Protein AF-A0A1A8N7P4-F1 (afdb_monomer_lite)

Radius of gyration: 26.85 Å; chains: 1; bounding box: 60×32×78 Å

Structure (mmCIF, N/CA/C/O backbone):
data_AF-A0A1A8N7P4-F1
#
_entry.id   AF-A0A1A8N7P4-F1
#
loop_
_atom_site.group_PDB
_atom_site.id
_atom_site.type_symbol
_atom_site.label_atom_id
_atom_site.label_alt_id
_atom_site.label_comp_id
_atom_site.label_asym_id
_atom_site.label_entity_id
_atom_site.label_seq_id
_atom_site.pdbx_PDB_ins_code
_atom_site.Cartn_x
_atom_site.Cartn_y
_atom_site.Cartn_z
_atom_site.occupancy
_atom_site.B_iso_or_equiv
_atom_site.auth_seq_id
_atom_site.auth_comp_id
_atom_site.auth_asym_id
_atom_site.auth_atom_id
_atom_site.pdbx_PDB_model_num
ATOM 1 N N . PHE A 1 1 ? -23.490 19.219 32.907 1.00 55.06 1 PHE A N 1
ATOM 2 C CA . PHE A 1 1 ? -22.630 18.024 32.987 1.00 55.06 1 PHE A CA 1
ATOM 3 C C . PHE A 1 1 ? -23.485 16.814 32.671 1.00 55.06 1 PHE A C 1
ATOM 5 O O . PHE A 1 1 ? -24.569 16.712 33.228 1.00 55.06 1 PHE A O 1
ATOM 12 N N . LEU A 1 2 ? -23.040 15.953 31.758 1.00 74.19 2 LEU A N 1
ATOM 13 C CA . LEU A 1 2 ? -23.655 14.641 31.555 1.00 74.19 2 LEU A CA 1
ATOM 14 C C . LEU A 1 2 ? -22.986 13.650 32.516 1.00 74.19 2 LEU A C 1
ATOM 16 O O . LEU A 1 2 ? -21.779 13.741 32.746 1.00 74.19 2 LEU A O 1
ATOM 20 N N . PHE A 1 3 ? -23.772 12.756 33.109 1.00 84.75 3 PHE A N 1
ATOM 21 C CA . PHE A 1 3 ? -23.267 11.692 33.976 1.00 84.75 3 PHE A CA 1
ATOM 22 C C . PHE A 1 3 ? -22.681 10.550 33.132 1.00 84.75 3 PHE A C 1
ATOM 24 O O . PHE A 1 3 ? -23.154 10.324 32.015 1.00 84.75 3 PHE A O 1
ATOM 31 N N . PRO A 1 4 ? -21.665 9.827 33.636 1.00 87.12 4 PRO A N 1
ATOM 32 C CA . PRO A 1 4 ? -21.160 8.640 32.960 1.00 87.12 4 PRO A CA 1
ATOM 33 C C . PRO A 1 4 ? -22.250 7.565 32.866 1.00 87.12 4 PRO A C 1
ATOM 35 O O . PRO A 1 4 ? -23.008 7.347 33.812 1.00 87.12 4 PRO A O 1
ATOM 38 N N . VAL A 1 5 ? -22.299 6.880 31.726 1.00 89.44 5 VAL A N 1
ATOM 39 C CA . VAL A 1 5 ? -23.106 5.672 31.534 1.00 89.44 5 VAL A CA 1
ATOM 40 C C . VAL A 1 5 ? -22.190 4.471 31.731 1.00 89.44 5 VAL A C 1
ATOM 42 O O . VAL A 1 5 ? -21.135 4.391 31.103 1.00 89.44 5 VAL A O 1
ATOM 45 N N . TYR A 1 6 ? -22.597 3.549 32.599 1.00 88.50 6 TYR A N 1
ATOM 46 C CA . TYR A 1 6 ? -21.925 2.270 32.800 1.00 88.50 6 TYR A CA 1
ATOM 47 C C . TYR A 1 6 ? -22.834 1.167 32.278 1.00 88.50 6 TYR A C 1
ATOM 49 O O . TYR A 1 6 ? -23.997 1.084 32.668 1.00 88.50 6 TYR A O 1
ATOM 57 N N . ALA A 1 7 ? -22.299 0.344 31.390 1.00 93.00 7 ALA A N 1
ATOM 58 C CA . ALA A 1 7 ? -22.973 -0.817 30.842 1.00 93.00 7 ALA A CA 1
ATOM 59 C C . ALA A 1 7 ? -21.967 -1.965 30.786 1.00 93.00 7 ALA A C 1
ATOM 61 O O . ALA A 1 7 ? -20.790 -1.735 30.502 1.00 93.00 7 ALA A O 1
ATOM 62 N N . GLU A 1 8 ? -22.430 -3.174 31.084 1.00 90.75 8 GLU A N 1
ATOM 63 C CA . GLU A 1 8 ? -21.633 -4.392 30.922 1.00 90.75 8 GLU A CA 1
ATOM 64 C C . GLU A 1 8 ? -21.485 -4.739 29.437 1.00 90.75 8 GLU A C 1
ATOM 66 O O . GLU A 1 8 ? -20.387 -5.027 28.970 1.00 90.75 8 GLU A O 1
ATOM 71 N N . GLU A 1 9 ? -22.570 -4.589 28.674 1.00 92.62 9 GLU A N 1
ATOM 72 C CA . GLU A 1 9 ? -22.599 -4.826 27.236 1.00 92.62 9 GLU A CA 1
ATOM 73 C C . GLU A 1 9 ? -23.313 -3.692 26.498 1.00 92.62 9 GLU A C 1
ATOM 75 O O . GLU A 1 9 ? -24.297 -3.121 26.976 1.00 92.62 9 GLU A O 1
ATOM 80 N N . ILE A 1 10 ? -22.819 -3.382 25.299 1.00 91.69 10 ILE A N 1
ATOM 81 C CA . ILE A 1 10 ? -23.443 -2.452 24.357 1.00 91.69 10 ILE A CA 1
ATOM 82 C C . ILE A 1 10 ? -23.479 -3.153 23.000 1.00 91.69 10 ILE A C 1
ATOM 84 O O . ILE A 1 10 ? -22.432 -3.409 22.410 1.00 91.69 10 ILE A O 1
ATOM 88 N N . HIS A 1 11 ? -24.677 -3.440 22.499 1.00 91.69 11 HIS A N 1
ATOM 89 C CA . HIS A 1 11 ? -24.901 -4.049 21.189 1.00 91.69 11 HIS A CA 1
ATOM 90 C C . HIS A 1 11 ? -25.838 -3.177 20.347 1.00 91.69 11 HIS A C 1
ATOM 92 O O . HIS A 1 11 ? -26.682 -2.445 20.870 1.00 91.69 11 HIS A O 1
ATOM 98 N N . SER A 1 12 ? -25.681 -3.237 19.028 1.00 91.94 12 SER A N 1
ATOM 99 C CA . SER A 1 12 ? -26.667 -2.696 18.096 1.00 91.94 12 SER A CA 1
ATOM 100 C C . SER A 1 12 ? -27.852 -3.654 17.940 1.00 91.94 12 SER A C 1
ATOM 102 O O . SER A 1 12 ? -27.823 -4.796 18.397 1.00 91.94 12 SER A O 1
ATOM 104 N N . ARG A 1 13 ? -28.923 -3.174 17.299 1.00 92.75 13 ARG A N 1
ATOM 105 C CA . ARG A 1 13 ? -30.011 -4.049 16.846 1.00 92.75 13 ARG A CA 1
ATOM 106 C C . ARG A 1 13 ? -29.506 -5.002 15.761 1.00 92.75 13 ARG A C 1
ATOM 108 O O . ARG A 1 13 ? -28.558 -4.671 15.050 1.00 92.75 13 ARG A O 1
ATOM 115 N N . GLU A 1 14 ? -30.193 -6.131 15.619 1.00 89.25 14 GLU A N 1
ATOM 116 C CA . GLU A 1 14 ? -30.000 -7.059 14.502 1.00 89.25 14 GLU A CA 1
ATOM 117 C C . GLU A 1 14 ? -30.054 -6.292 13.165 1.00 89.25 14 GLU A C 1
ATOM 119 O O . GLU A 1 14 ? -30.830 -5.341 13.012 1.00 89.25 14 GLU A O 1
ATOM 124 N N . ASP A 1 15 ? -29.136 -6.623 12.255 1.00 86.62 15 ASP A N 1
ATOM 125 C CA . ASP A 1 15 ? -28.924 -5.960 10.958 1.00 86.62 15 ASP A CA 1
ATOM 126 C C . ASP A 1 15 ? -28.604 -4.450 10.999 1.00 86.62 15 ASP A C 1
ATOM 128 O O . ASP A 1 15 ? -28.717 -3.750 9.991 1.00 86.62 15 ASP A O 1
ATOM 132 N N . SER A 1 16 ? -28.190 -3.907 12.149 1.00 89.62 16 SER A N 1
ATOM 133 C CA . SER A 1 16 ? -27.818 -2.492 12.293 1.00 89.62 16 SER A CA 1
ATOM 134 C C . SER A 1 16 ? -26.393 -2.315 12.813 1.00 89.62 16 SER A C 1
ATOM 136 O O . SER A 1 16 ? -25.946 -3.036 13.702 1.00 89.62 16 SER A O 1
ATOM 138 N N . SER A 1 17 ? -25.690 -1.287 12.332 1.00 89.06 17 SER A N 1
ATOM 139 C CA . SER A 1 17 ? -24.389 -0.888 12.887 1.00 89.06 17 SER A CA 1
ATOM 140 C C . SER A 1 17 ? -24.545 -0.146 14.215 1.00 89.06 17 SER A C 1
ATOM 142 O O . SER A 1 17 ? -25.459 0.664 14.388 1.00 89.06 17 SER A O 1
ATOM 144 N N . LEU A 1 18 ? -23.605 -0.355 15.139 1.00 90.38 18 LEU A N 1
ATOM 145 C CA . LEU A 1 18 ? -23.440 0.520 16.297 1.00 90.38 18 LEU A CA 1
ATOM 146 C C . LEU A 1 18 ? -22.804 1.835 15.828 1.00 90.38 18 LEU A C 1
ATOM 148 O O . LEU A 1 18 ? -21.661 1.851 15.375 1.00 90.38 18 LEU A O 1
ATOM 152 N N . VAL A 1 19 ? -23.550 2.935 15.919 1.00 90.69 19 VAL A N 1
ATOM 153 C CA . VAL A 1 19 ? -23.096 4.258 15.471 1.00 90.69 19 VAL A CA 1
ATOM 154 C C . VAL A 1 19 ? -22.857 5.156 16.677 1.00 90.69 19 VAL A C 1
ATOM 156 O O . VAL A 1 19 ? -23.750 5.367 17.494 1.00 90.69 19 VAL A O 1
ATOM 159 N N . VAL A 1 20 ? -21.654 5.724 16.757 1.00 90.50 20 VAL A N 1
ATOM 160 C CA . VAL A 1 20 ? -21.287 6.749 17.739 1.00 90.50 20 VAL A CA 1
ATOM 161 C C . VAL A 1 20 ? -21.026 8.050 16.988 1.00 90.50 20 VAL A C 1
ATOM 163 O O . VAL A 1 20 ? -20.254 8.075 16.033 1.00 90.50 20 VAL A O 1
ATOM 166 N N . SER A 1 21 ? -21.684 9.134 17.394 1.00 90.00 21 SER A N 1
ATOM 167 C CA . SER A 1 21 ? -21.540 10.461 16.783 1.00 90.00 21 SER A CA 1
ATOM 168 C C . SER A 1 21 ? -21.240 11.497 17.856 1.00 90.00 21 SER A C 1
ATOM 170 O O . SER A 1 21 ? -21.848 11.488 18.923 1.00 90.00 21 SER A O 1
ATOM 172 N N . SER A 1 22 ? -20.288 12.381 17.576 1.00 89.75 22 SER A N 1
ATOM 173 C CA . SER A 1 22 ? -19.800 13.392 18.512 1.00 89.75 22 SER A CA 1
ATOM 174 C C . SER A 1 22 ? -19.316 14.616 17.733 1.00 89.75 22 SER A C 1
ATOM 176 O O . SER A 1 22 ? -18.829 14.476 16.612 1.00 89.75 22 SER A O 1
ATOM 178 N N . SER A 1 23 ? -19.451 15.811 18.317 1.00 90.75 23 SER A N 1
ATOM 179 C CA . SER A 1 23 ? -18.822 17.037 17.798 1.00 90.75 23 SER A CA 1
ATOM 180 C C . SER A 1 23 ? -17.319 17.090 18.094 1.00 90.75 23 SER A C 1
ATOM 182 O O . SER A 1 23 ? -16.589 17.829 17.444 1.00 90.75 23 SER A O 1
ATOM 184 N N . GLU A 1 24 ? -16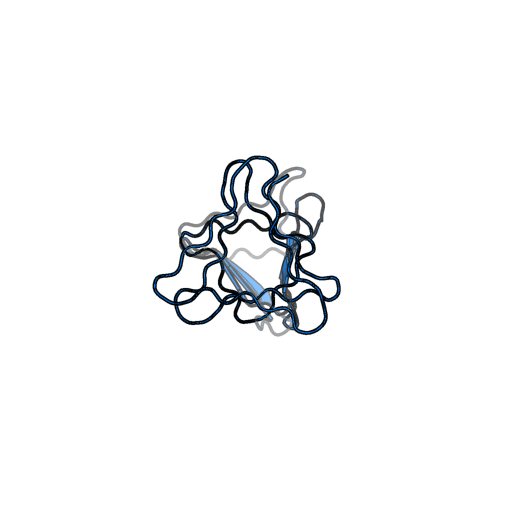.877 16.301 19.073 1.00 91.38 24 GLU A N 1
ATOM 185 C CA . GLU A 1 24 ? -15.495 16.175 19.536 1.00 91.38 24 GLU A CA 1
ATOM 186 C C . GLU A 1 24 ? -14.943 14.772 19.247 1.00 91.38 24 GLU A C 1
ATOM 188 O O . GLU A 1 24 ? -15.686 13.854 18.889 1.00 91.38 24 GLU A O 1
ATOM 193 N N . ASN A 1 25 ? -13.644 14.578 19.473 1.00 93.56 25 ASN A N 1
ATOM 194 C CA . ASN A 1 25 ? -12.979 13.290 19.280 1.00 93.56 25 ASN A CA 1
ATOM 195 C C . ASN A 1 25 ? -13.631 12.156 20.090 1.00 93.56 25 ASN A C 1
ATOM 197 O O . ASN A 1 25 ? -13.906 12.294 21.284 1.00 93.56 25 ASN A O 1
ATOM 201 N N . VAL A 1 26 ? -13.783 10.995 19.455 1.00 94.88 26 VAL A N 1
ATOM 202 C CA . VAL A 1 26 ? -14.239 9.759 20.105 1.00 94.88 26 VAL A CA 1
ATOM 203 C C . VAL A 1 26 ? -13.025 8.897 20.431 1.00 94.88 26 VAL A C 1
ATOM 205 O O . VAL A 1 26 ? -12.185 8.667 19.563 1.00 94.88 26 VAL A O 1
ATOM 208 N N . PHE A 1 27 ? -12.937 8.401 21.668 1.00 93.31 27 PHE A N 1
ATOM 209 C CA . PHE A 1 27 ? -11.847 7.543 22.139 1.00 93.31 27 PHE A CA 1
ATOM 210 C C . PHE A 1 27 ? -12.381 6.190 22.612 1.00 93.31 27 PHE A C 1
ATOM 212 O O . PHE A 1 27 ? -13.241 6.127 23.487 1.00 93.31 27 PHE A O 1
ATOM 219 N N . LEU A 1 28 ? -11.793 5.113 22.103 1.00 92.94 28 LEU A N 1
ATOM 220 C CA . LEU A 1 28 ? -11.974 3.745 22.576 1.00 92.94 28 LEU A CA 1
ATOM 221 C C . LEU A 1 28 ? -10.704 3.333 23.320 1.00 92.94 28 LEU A C 1
ATOM 223 O O . LEU A 1 28 ? -9.614 3.383 22.753 1.00 92.94 28 LEU A O 1
ATOM 227 N N . ASN A 1 29 ? -10.831 2.964 24.596 1.00 94.38 29 ASN A N 1
ATOM 228 C CA . ASN A 1 29 ? -9.706 2.545 25.431 1.00 94.38 29 ASN A CA 1
ATOM 229 C C . ASN A 1 29 ? -9.946 1.127 25.949 1.00 94.38 29 ASN A C 1
ATOM 231 O O . ASN A 1 29 ? -10.874 0.916 26.728 1.00 94.38 29 ASN A O 1
ATOM 235 N N . ALA A 1 30 ? -9.070 0.195 25.589 1.00 93.81 30 ALA A N 1
ATOM 236 C CA . ALA A 1 30 ? -8.984 -1.094 26.262 1.00 93.81 30 ALA A CA 1
ATOM 237 C C . ALA A 1 30 ? -8.211 -0.918 27.576 1.00 93.81 30 ALA A C 1
ATOM 239 O O . ALA A 1 30 ? -7.200 -0.209 27.610 1.00 93.81 30 ALA A O 1
ATOM 240 N N . ARG A 1 31 ? -8.692 -1.527 28.665 1.00 93.31 31 ARG A N 1
ATOM 241 C CA . ARG A 1 31 ? -8.055 -1.471 29.988 1.00 93.31 31 ARG A CA 1
ATOM 242 C C . ARG A 1 31 ? -7.874 -2.871 30.559 1.00 93.31 31 ARG A C 1
ATOM 244 O O . ARG A 1 31 ? -8.706 -3.739 30.325 1.00 93.31 31 ARG A O 1
ATOM 251 N N . ASN A 1 32 ? -6.802 -3.075 31.317 1.00 93.75 32 ASN A N 1
ATOM 252 C CA . ASN A 1 32 ? -6.602 -4.304 32.088 1.00 93.75 32 ASN A CA 1
ATOM 253 C C . ASN A 1 32 ? -7.331 -4.259 33.445 1.00 93.75 32 ASN A C 1
ATOM 255 O O . ASN A 1 32 ? -7.911 -3.239 33.814 1.00 93.75 32 ASN A O 1
ATOM 259 N N . GLU A 1 33 ? -7.238 -5.342 34.222 1.00 95.38 33 GLU A N 1
ATOM 260 C CA . GLU A 1 33 ? -7.859 -5.484 35.553 1.00 95.38 33 GLU A CA 1
ATOM 261 C C . GLU A 1 33 ? -7.435 -4.404 36.562 1.00 95.38 33 GLU A C 1
ATOM 263 O O . GLU A 1 33 ? -8.175 -4.078 37.485 1.00 95.38 33 GLU A O 1
ATOM 268 N N . LYS A 1 34 ? -6.251 -3.805 36.379 1.00 95.56 34 LYS A N 1
ATOM 269 C CA . LYS A 1 34 ? -5.750 -2.701 37.215 1.00 95.56 34 LYS A CA 1
ATOM 270 C C . LYS A 1 34 ? -6.275 -1.332 36.760 1.00 95.56 34 LYS A C 1
ATOM 272 O O . LYS A 1 34 ? -5.892 -0.314 37.326 1.00 95.56 34 LYS A O 1
ATOM 277 N N . GLY A 1 35 ? -7.098 -1.290 35.711 1.00 92.56 35 GLY A N 1
ATOM 278 C CA . GLY A 1 35 ? -7.629 -0.071 35.104 1.00 92.56 35 GLY A CA 1
ATOM 279 C C . GLY A 1 35 ? -6.653 0.658 34.174 1.00 92.56 35 GLY A C 1
ATOM 280 O O . GLY A 1 35 ? -6.999 1.718 33.642 1.00 92.56 35 GLY A O 1
ATOM 281 N N . ASN A 1 36 ? -5.456 0.112 33.937 1.00 94.75 36 ASN A N 1
ATOM 282 C CA . ASN A 1 36 ? -4.461 0.727 33.058 1.00 94.75 36 ASN A CA 1
ATOM 283 C C . ASN A 1 36 ? -4.860 0.540 31.596 1.00 94.75 36 ASN A C 1
ATOM 285 O O . ASN A 1 36 ? -5.276 -0.549 31.206 1.00 94.75 36 ASN A O 1
ATOM 289 N N . VAL A 1 37 ? -4.699 1.589 30.786 1.00 94.12 37 VAL A N 1
ATOM 290 C CA . VAL A 1 37 ? -4.984 1.539 29.346 1.00 94.12 37 VAL A CA 1
ATOM 291 C C . VAL A 1 37 ? -3.930 0.683 28.644 1.00 94.12 37 VAL A C 1
ATOM 293 O O . VAL A 1 37 ? -2.740 0.964 28.760 1.00 94.12 37 VAL A O 1
ATOM 296 N N . THR A 1 38 ? -4.369 -0.345 27.923 1.00 93.44 38 THR A N 1
ATOM 297 C CA . THR A 1 38 ? -3.518 -1.273 27.157 1.00 93.44 38 THR A CA 1
ATOM 298 C C . THR A 1 38 ? -3.592 -1.041 25.651 1.00 93.44 38 THR A C 1
ATOM 300 O O . THR A 1 38 ? -2.681 -1.427 24.927 1.00 93.44 38 THR A O 1
ATOM 303 N N . GLY A 1 39 ? -4.650 -0.382 25.179 1.00 92.88 39 GLY A N 1
ATOM 304 C CA . GLY A 1 39 ? -4.818 0.007 23.785 1.00 92.88 39 GLY A CA 1
ATOM 305 C C . GLY A 1 39 ? -5.760 1.196 23.666 1.00 92.88 39 GLY A C 1
ATOM 306 O O . GLY A 1 39 ? -6.676 1.358 24.478 1.00 92.88 39 GLY A O 1
ATOM 307 N N . ARG A 1 40 ? -5.524 2.046 22.670 1.00 94.06 40 ARG A N 1
ATOM 308 C CA . ARG A 1 40 ? -6.331 3.236 22.406 1.00 94.06 40 ARG A CA 1
ATOM 309 C C . ARG A 1 40 ? -6.520 3.441 20.916 1.00 94.06 40 ARG A C 1
ATOM 311 O O . ARG A 1 40 ? -5.541 3.592 20.200 1.00 94.06 40 ARG A O 1
ATOM 318 N N . THR A 1 41 ? -7.761 3.604 20.489 1.00 93.25 41 THR A N 1
ATOM 319 C CA . THR A 1 41 ? -8.089 4.094 19.147 1.00 93.25 41 THR A CA 1
ATOM 320 C C . THR A 1 41 ? -8.918 5.359 19.287 1.00 93.25 41 THR A C 1
ATOM 322 O O . THR A 1 41 ? -9.757 5.454 20.184 1.00 93.25 41 THR A O 1
ATOM 325 N N . SER A 1 42 ? -8.689 6.353 18.437 1.00 94.12 42 SER A N 1
ATOM 326 C CA . SER A 1 42 ? -9.515 7.554 18.416 1.00 94.12 42 SER A CA 1
ATOM 327 C C . SER A 1 42 ? -9.764 8.064 17.015 1.00 94.12 42 SER A C 1
ATOM 329 O O . SER A 1 42 ? -8.880 8.004 16.165 1.00 94.12 42 SER A O 1
ATOM 331 N N . VAL A 1 43 ? -10.952 8.621 16.820 1.00 95.00 43 VAL A N 1
ATOM 332 C CA . VAL A 1 43 ? -11.360 9.277 15.580 1.00 95.00 43 VAL A CA 1
ATOM 333 C C . VAL A 1 43 ? -11.663 10.731 15.904 1.00 95.00 43 VAL A C 1
ATOM 335 O O . VAL A 1 43 ? -12.471 11.020 16.790 1.00 95.00 43 VAL A O 1
ATOM 338 N N . GLY A 1 44 ? -10.982 11.632 15.207 1.00 93.19 44 GLY A N 1
ATOM 339 C CA . GLY A 1 44 ? -11.226 13.066 15.249 1.00 93.19 44 GLY A CA 1
ATOM 340 C C . GLY A 1 44 ? -11.556 13.626 13.865 1.00 93.19 44 GLY A C 1
ATOM 341 O O . GLY A 1 44 ? -11.575 12.889 12.880 1.00 93.19 44 GLY A O 1
ATOM 342 N N . PRO A 1 45 ? -11.779 14.945 13.754 1.00 90.94 45 PRO A N 1
ATOM 343 C CA . PRO A 1 45 ? -12.151 15.580 12.490 1.00 90.94 45 PRO A CA 1
ATOM 344 C C . PRO A 1 45 ? -11.017 15.609 11.453 1.00 90.94 45 PRO A C 1
ATOM 346 O O . PRO A 1 45 ? -11.274 15.853 10.279 1.00 90.94 45 PRO A O 1
ATOM 349 N N . LYS A 1 46 ? -9.762 15.411 11.879 1.00 90.94 46 LYS A N 1
ATOM 350 C CA . LYS A 1 46 ? -8.571 15.479 11.014 1.00 90.94 46 LYS A CA 1
ATOM 351 C C . LYS A 1 46 ? -7.923 14.124 10.767 1.00 90.94 46 LYS A C 1
ATOM 353 O O . LYS A 1 46 ? -7.394 13.896 9.687 1.00 90.94 46 LYS A O 1
ATOM 358 N N . GLU A 1 47 ? -7.935 13.256 11.771 1.00 92.00 47 GLU A N 1
ATOM 359 C CA . GLU A 1 47 ? -7.219 11.988 11.734 1.00 92.00 47 GLU A CA 1
ATOM 360 C C . GLU A 1 47 ? -7.931 10.920 12.563 1.00 92.00 47 GLU A C 1
ATOM 362 O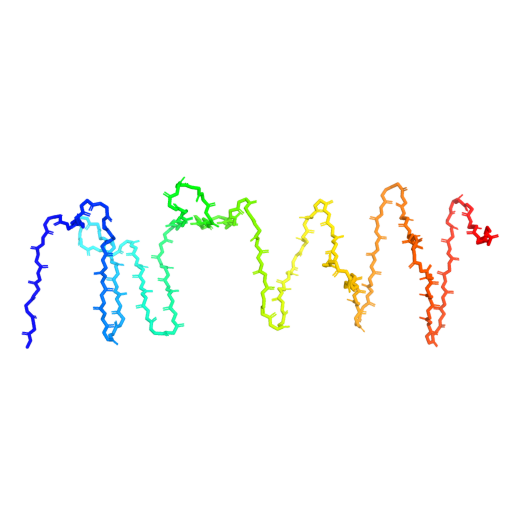 O . GLU A 1 47 ? -8.638 11.211 13.535 1.00 92.00 47 GLU A O 1
ATOM 367 N N . ALA A 1 48 ? -7.702 9.670 12.172 1.00 91.81 48 ALA A N 1
ATOM 368 C CA . ALA A 1 48 ? -7.968 8.500 12.985 1.00 91.81 48 ALA A CA 1
ATOM 369 C C . ALA A 1 48 ? -6.621 7.891 13.379 1.00 91.81 48 ALA A C 1
ATOM 371 O O . ALA A 1 48 ? -5.750 7.702 12.532 1.00 91.81 48 ALA A O 1
ATOM 372 N N . GLN A 1 49 ? -6.449 7.596 14.662 1.00 91.56 49 GLN A N 1
ATOM 373 C CA . GLN A 1 49 ? -5.192 7.103 15.217 1.00 91.56 49 GLN A CA 1
ATOM 374 C C . GLN A 1 49 ? -5.438 5.865 16.077 1.00 91.56 49 GLN A C 1
ATOM 376 O O . GLN A 1 49 ? -6.419 5.792 16.821 1.00 91.56 49 GLN A O 1
ATOM 381 N N . GLY A 1 50 ? -4.522 4.903 15.992 1.00 90.25 50 GLY A N 1
ATOM 382 C CA . GLY A 1 50 ? -4.525 3.676 16.780 1.00 90.25 50 GLY A CA 1
ATOM 383 C C . GLY A 1 50 ? -3.182 3.485 17.475 1.00 90.25 50 GLY A C 1
ATOM 384 O O . GLY A 1 50 ? -2.142 3.482 16.829 1.00 90.25 50 GLY A O 1
ATOM 385 N N . HIS A 1 51 ? -3.216 3.317 18.791 1.00 89.56 51 HIS A N 1
ATOM 386 C CA . HIS A 1 51 ? -2.095 2.940 19.644 1.00 89.56 51 HIS A CA 1
ATOM 387 C C . HIS A 1 51 ? -2.430 1.587 20.265 1.00 89.56 51 HIS A C 1
ATOM 389 O O . HIS A 1 51 ? -3.067 1.503 21.318 1.00 89.56 51 HIS A O 1
ATOM 395 N N . THR A 1 52 ? -2.058 0.522 19.568 1.00 88.06 52 THR A N 1
ATOM 396 C CA . THR A 1 52 ? -2.340 -0.862 19.952 1.00 88.06 52 THR A CA 1
ATOM 397 C C . THR A 1 52 ? -1.185 -1.755 19.500 1.00 88.06 52 THR A C 1
ATOM 399 O O . THR A 1 52 ? -0.599 -1.462 18.458 1.00 88.06 52 THR A O 1
ATOM 402 N N . PRO A 1 53 ? -0.847 -2.826 20.245 1.00 87.50 53 PRO A N 1
ATOM 403 C CA . PRO A 1 53 ? 0.140 -3.804 19.791 1.00 87.50 53 PRO A CA 1
ATOM 404 C C . PRO A 1 53 ? -0.256 -4.473 18.472 1.00 87.50 53 PRO A C 1
ATOM 406 O O . PRO A 1 53 ? 0.597 -4.716 17.632 1.00 87.50 53 PRO A O 1
ATOM 409 N N . ASN A 1 54 ? -1.554 -4.737 18.293 1.00 90.69 54 ASN A N 1
ATOM 410 C CA . ASN A 1 54 ? -2.101 -5.383 17.106 1.00 90.69 54 ASN A CA 1
ATOM 411 C C . ASN A 1 54 ? -3.292 -4.584 16.575 1.00 90.69 54 ASN A C 1
ATOM 413 O O . ASN A 1 54 ? -4.200 -4.240 17.340 1.00 90.69 54 ASN A O 1
ATOM 417 N N . LEU A 1 55 ? -3.303 -4.315 15.273 1.00 90.75 55 LEU A N 1
ATOM 418 C CA . LEU A 1 55 ? -4.420 -3.721 14.548 1.00 90.75 55 LEU A CA 1
ATOM 419 C C . LEU A 1 55 ? -4.812 -4.651 13.403 1.00 90.75 55 LEU A C 1
ATOM 421 O O . LEU A 1 55 ? -3.965 -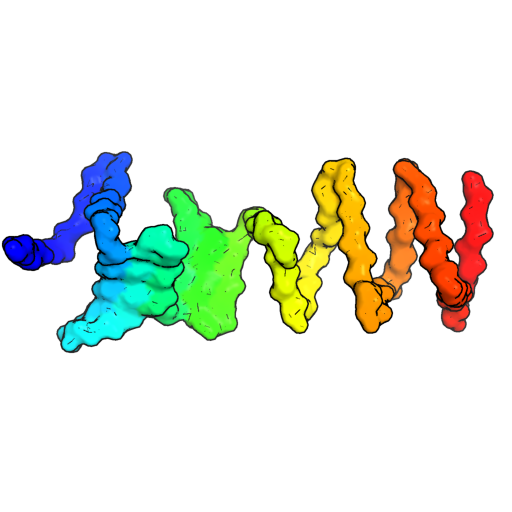5.013 12.594 1.00 90.75 55 LEU A O 1
ATOM 425 N N . LEU A 1 56 ? -6.095 -4.995 13.324 1.00 91.75 56 LEU A N 1
ATOM 426 C CA . LEU A 1 56 ? -6.688 -5.743 12.222 1.00 91.75 56 LEU A CA 1
ATOM 427 C C . LEU A 1 56 ? -7.908 -4.971 11.722 1.00 91.75 56 LEU A C 1
ATOM 429 O O . LEU A 1 56 ? -8.797 -4.636 12.503 1.00 91.75 56 LEU A O 1
ATOM 433 N N . ILE A 1 57 ? -7.937 -4.693 10.424 1.00 90.81 57 ILE A N 1
ATOM 434 C CA . ILE A 1 57 ? -9.080 -4.111 9.728 1.00 90.81 57 ILE A CA 1
ATOM 435 C C . ILE A 1 57 ? -9.542 -5.140 8.703 1.00 90.81 57 ILE A C 1
ATOM 437 O O . ILE A 1 57 ? -8.772 -5.520 7.818 1.00 90.81 57 ILE A O 1
ATOM 441 N N . SER A 1 58 ? -10.798 -5.561 8.815 1.00 91.81 58 SER A N 1
ATOM 442 C CA . SER A 1 58 ? -11.417 -6.547 7.930 1.00 91.81 58 SER A CA 1
ATOM 443 C C . SER A 1 58 ? -12.623 -5.956 7.204 1.00 91.81 58 SER A C 1
ATOM 445 O O . SER A 1 58 ? -13.242 -4.994 7.659 1.00 91.81 58 SER A O 1
ATOM 447 N N . SER A 1 59 ? -12.944 -6.531 6.049 1.00 88.62 59 SER A N 1
ATOM 448 C CA . SER A 1 59 ? -14.185 -6.252 5.324 1.00 88.62 59 SER A CA 1
ATOM 449 C C . SER A 1 59 ? -15.404 -6.831 6.055 1.00 88.62 59 SER A C 1
ATOM 451 O O . SER A 1 59 ? -15.262 -7.590 7.007 1.00 88.62 59 SER A O 1
ATOM 453 N N . GLN A 1 60 ? -16.609 -6.539 5.555 1.00 86.12 60 GLN A N 1
ATOM 454 C CA . GLN A 1 60 ? -17.860 -7.113 6.076 1.00 86.12 60 GLN A CA 1
ATOM 455 C C . GLN A 1 60 ? -17.932 -8.647 5.975 1.00 86.12 60 GLN A C 1
ATOM 457 O O . GLN A 1 60 ? -18.705 -9.261 6.697 1.00 86.12 60 GLN A O 1
ATOM 462 N N . ASN A 1 61 ? -17.128 -9.253 5.097 1.00 88.38 61 ASN A N 1
ATOM 463 C CA . ASN A 1 61 ? -17.063 -10.702 4.897 1.00 88.38 61 ASN A CA 1
ATOM 464 C C . ASN A 1 61 ? -15.819 -11.309 5.574 1.00 88.38 61 ASN A C 1
ATOM 466 O O . ASN A 1 61 ? -15.282 -12.299 5.087 1.00 88.38 61 ASN A O 1
ATOM 470 N N . ASP A 1 62 ? -15.285 -10.651 6.606 1.00 88.12 62 ASP A N 1
ATOM 471 C CA . ASP A 1 62 ? -14.109 -11.064 7.389 1.00 88.12 62 ASP A CA 1
ATOM 472 C C . ASP A 1 62 ? -12.772 -11.180 6.629 1.00 88.12 62 ASP A C 1
ATOM 474 O O . ASP A 1 62 ? -11.751 -11.549 7.209 1.00 88.12 62 ASP A O 1
ATOM 478 N N . ASN A 1 63 ? -12.712 -10.781 5.354 1.00 91.00 63 ASN A N 1
ATOM 479 C CA . ASN A 1 63 ? -11.442 -10.696 4.623 1.00 91.00 63 ASN A CA 1
ATOM 480 C C . ASN A 1 63 ? -10.540 -9.593 5.202 1.00 91.00 63 ASN A C 1
ATOM 482 O O . ASN A 1 63 ? -10.989 -8.451 5.338 1.00 91.00 63 ASN A O 1
ATOM 486 N N . MET A 1 64 ? -9.270 -9.908 5.478 1.00 92.06 64 MET A N 1
ATOM 487 C CA . MET A 1 64 ? -8.281 -8.944 5.978 1.00 92.06 64 MET A CA 1
ATOM 488 C C . MET A 1 64 ? -7.967 -7.874 4.921 1.00 92.06 64 MET A C 1
ATOM 490 O O . MET A 1 64 ? -7.589 -8.194 3.795 1.00 92.06 64 MET A O 1
ATOM 494 N N . LEU A 1 65 ? -8.111 -6.603 5.305 1.00 92.31 65 LEU A N 1
ATOM 495 C CA . LEU A 1 65 ? -7.792 -5.428 4.484 1.00 92.31 65 LEU A CA 1
ATOM 496 C C . LEU A 1 65 ? -6.480 -4.762 4.912 1.00 92.31 65 LEU A C 1
ATOM 498 O O . LEU A 1 65 ? -5.752 -4.235 4.072 1.00 92.31 65 LEU A O 1
ATOM 502 N N . PHE A 1 66 ? -6.189 -4.760 6.212 1.00 92.81 66 PHE A N 1
ATOM 503 C CA . PHE A 1 66 ? -4.953 -4.226 6.778 1.00 92.81 66 PHE A CA 1
ATOM 504 C C . PHE A 1 66 ? -4.648 -4.912 8.110 1.00 92.81 66 PHE A C 1
ATOM 506 O O . PHE A 1 66 ? -5.544 -5.045 8.948 1.00 92.81 66 PHE A O 1
ATOM 513 N N . SER A 1 67 ? -3.391 -5.284 8.345 1.00 93.25 67 SER A N 1
ATOM 514 C CA . SER A 1 67 ? -2.926 -5.744 9.652 1.00 93.25 67 SER A CA 1
ATOM 515 C C . SER A 1 67 ? -1.562 -5.171 10.017 1.00 93.25 67 SER A C 1
ATOM 517 O O . SER A 1 67 ? -0.688 -5.061 9.161 1.00 93.25 67 SER A O 1
ATOM 519 N N . ALA A 1 68 ? -1.361 -4.855 11.294 1.00 93.38 68 ALA A N 1
ATOM 520 C CA . ALA A 1 68 ? -0.066 -4.472 11.848 1.00 93.38 68 ALA A CA 1
ATOM 521 C C . ALA A 1 68 ? 0.101 -5.061 13.255 1.00 93.38 68 ALA A C 1
ATOM 523 O O . ALA A 1 68 ? -0.803 -4.912 14.077 1.00 93.38 68 ALA A O 1
ATOM 524 N N . ASP A 1 69 ? 1.237 -5.705 13.521 1.00 91.81 69 ASP A N 1
ATOM 525 C CA . ASP A 1 69 ? 1.524 -6.455 14.762 1.00 91.81 69 ASP A CA 1
ATOM 526 C C . ASP A 1 69 ? 2.826 -6.016 15.466 1.00 91.81 69 ASP A C 1
ATOM 528 O O . ASP A 1 69 ? 3.274 -6.626 16.436 1.00 91.81 69 ASP A O 1
ATOM 532 N N . GLY A 1 70 ? 3.446 -4.941 14.975 1.00 87.38 70 GLY A N 1
ATOM 533 C CA . GLY A 1 70 ? 4.723 -4.426 15.470 1.00 87.38 70 GLY A CA 1
ATOM 534 C C . GLY A 1 70 ? 5.958 -5.063 14.827 1.00 87.38 70 GLY A C 1
ATOM 535 O O . GLY A 1 70 ? 7.029 -4.461 14.896 1.00 87.38 70 GLY A O 1
ATOM 536 N N . GLU A 1 71 ? 5.823 -6.208 14.154 1.00 91.31 71 GLU A N 1
ATOM 537 C CA . GLU A 1 71 ? 6.893 -6.822 13.357 1.00 91.31 71 GLU A CA 1
ATOM 538 C C . GLU A 1 71 ? 6.741 -6.473 11.877 1.00 91.31 71 GLU A C 1
ATOM 540 O O . GLU A 1 71 ? 7.711 -6.124 11.202 1.00 91.31 71 GLU A O 1
ATOM 545 N N . GLN A 1 72 ? 5.508 -6.523 11.377 1.00 90.88 72 GLN A N 1
ATOM 546 C CA . GLN A 1 72 ? 5.186 -6.261 9.985 1.00 90.88 72 GLN A CA 1
ATOM 547 C C . GLN A 1 72 ? 3.870 -5.502 9.831 1.00 90.88 72 GLN A C 1
ATOM 549 O O . GLN A 1 72 ? 3.054 -5.360 10.743 1.00 90.88 72 GLN A O 1
ATOM 554 N N . THR A 1 73 ? 3.668 -4.981 8.627 1.00 91.50 73 THR A N 1
ATOM 555 C CA . THR A 1 73 ? 2.388 -4.436 8.187 1.00 91.50 73 THR A CA 1
ATOM 556 C C . THR A 1 73 ? 2.015 -5.111 6.883 1.00 91.50 73 THR A C 1
ATOM 558 O O . THR A 1 73 ? 2.802 -5.115 5.937 1.00 91.50 73 THR A O 1
ATOM 561 N N . VAL A 1 74 ? 0.814 -5.676 6.836 1.00 91.50 74 VAL A N 1
ATOM 562 C CA . VAL A 1 74 ? 0.280 -6.368 5.667 1.00 91.50 74 VAL A CA 1
ATOM 563 C C . VAL A 1 74 ? -0.937 -5.601 5.178 1.00 91.50 74 VAL A C 1
ATOM 565 O O . VAL A 1 74 ? -1.820 -5.238 5.954 1.00 91.50 74 VAL A O 1
ATOM 568 N N . ILE A 1 75 ? -0.975 -5.344 3.877 1.00 91.12 75 ILE A N 1
ATOM 569 C CA . ILE A 1 75 ? -2.156 -4.825 3.193 1.00 91.12 75 ILE A CA 1
ATOM 570 C C . ILE A 1 75 ? -2.830 -6.023 2.535 1.00 91.12 75 ILE A C 1
ATOM 572 O O . ILE A 1 75 ? -2.146 -6.899 2.003 1.00 91.12 75 ILE A O 1
ATOM 576 N N . GLY A 1 76 ? -4.156 -6.077 2.633 1.00 87.38 76 GLY A N 1
ATOM 577 C CA . GLY A 1 76 ? -4.970 -7.180 2.143 1.00 87.38 76 GLY A CA 1
ATOM 578 C C . GLY A 1 76 ? -4.675 -7.545 0.683 1.00 87.38 76 GLY A C 1
ATOM 579 O O . GLY A 1 76 ? -4.120 -6.739 -0.063 1.00 87.38 76 GLY A O 1
ATOM 580 N N . PRO A 1 77 ? -5.078 -8.750 0.249 1.00 76.56 77 PRO A N 1
ATOM 581 C CA . PRO A 1 77 ? -4.714 -9.316 -1.056 1.00 76.56 77 PRO A CA 1
ATOM 582 C C . PRO A 1 77 ? -5.290 -8.556 -2.265 1.00 76.56 77 PRO A C 1
ATOM 584 O O . PRO A 1 77 ? -4.953 -8.864 -3.410 1.00 76.56 77 PRO A O 1
ATOM 587 N N . ASP A 1 78 ? -6.168 -7.586 -2.024 1.00 80.12 78 ASP A N 1
ATOM 588 C CA . ASP A 1 78 ? -6.773 -6.748 -3.048 1.00 80.12 78 ASP A CA 1
ATOM 589 C C . ASP A 1 78 ? -5.838 -5.612 -3.511 1.00 80.12 78 ASP A C 1
ATOM 591 O O . ASP A 1 78 ? -4.660 -5.511 -3.166 1.00 80.12 78 ASP A O 1
ATOM 595 N N . LYS A 1 79 ? -6.354 -4.727 -4.368 1.00 73.69 79 LYS A N 1
ATOM 596 C CA . LYS A 1 79 ? -5.571 -3.626 -4.935 1.00 73.69 79 LYS A CA 1
ATOM 597 C C . LYS A 1 79 ? -5.331 -2.515 -3.914 1.00 73.69 79 LYS A C 1
ATOM 599 O O . LYS A 1 79 ? -6.253 -1.775 -3.575 1.00 73.69 79 LYS A O 1
ATOM 604 N N . LEU A 1 80 ? -4.065 -2.285 -3.568 1.00 83.00 80 LEU A N 1
ATOM 605 C CA . LEU A 1 80 ? -3.624 -1.011 -3.004 1.00 83.00 80 LEU A CA 1
ATOM 606 C C . LEU A 1 80 ? -3.572 0.056 -4.107 1.00 83.00 80 LEU A C 1
ATOM 608 O O . LEU A 1 80 ? -2.842 -0.090 -5.089 1.00 83.00 80 LEU A O 1
ATOM 612 N N . ARG A 1 81 ? -4.319 1.152 -3.938 1.00 82.69 81 ARG A N 1
ATOM 613 C CA . ARG A 1 81 ? -4.271 2.311 -4.839 1.00 82.69 81 ARG A CA 1
ATOM 614 C C . ARG A 1 81 ? -3.745 3.535 -4.099 1.00 82.69 81 ARG A C 1
ATOM 616 O O . ARG A 1 81 ? -4.368 3.997 -3.151 1.00 82.69 81 ARG A O 1
ATOM 623 N N . VAL A 1 82 ? -2.641 4.093 -4.586 1.00 85.38 82 VAL A N 1
ATOM 624 C CA . VAL A 1 82 ? -2.063 5.340 -4.071 1.00 85.38 82 VAL A CA 1
ATOM 625 C C . VAL A 1 82 ? -2.458 6.483 -5.004 1.00 85.38 82 VAL A C 1
ATOM 627 O O . VAL A 1 82 ? -2.085 6.483 -6.172 1.00 85.38 82 VAL A O 1
ATOM 630 N N . THR A 1 83 ? -3.256 7.430 -4.510 1.00 83.00 83 THR A N 1
ATOM 631 C CA . THR A 1 83 ? -3.803 8.549 -5.307 1.00 83.00 83 THR A CA 1
ATOM 632 C C . THR A 1 83 ? -3.243 9.915 -4.915 1.00 83.00 83 THR A C 1
ATOM 634 O O . THR A 1 83 ? -3.714 10.929 -5.424 1.00 83.00 83 THR A O 1
ATOM 637 N N . GLY A 1 84 ? -2.289 9.965 -3.983 1.00 82.31 84 GLY A N 1
ATOM 638 C CA . GLY A 1 84 ? -1.634 11.214 -3.603 1.00 82.31 84 GLY A CA 1
ATOM 639 C C . GLY A 1 84 ? -0.855 11.810 -4.784 1.00 82.31 84 GLY A C 1
ATOM 640 O O . GLY A 1 84 ? -0.306 11.041 -5.574 1.00 82.31 84 GLY A O 1
ATOM 641 N N . PRO A 1 85 ? -0.779 13.149 -4.913 1.00 82.25 85 PRO A N 1
ATOM 642 C CA . PRO A 1 85 ? -0.065 13.807 -6.014 1.00 82.25 85 PRO A CA 1
ATOM 643 C C . PRO A 1 85 ? 1.419 13.416 -6.078 1.00 82.25 85 PRO A C 1
ATOM 645 O O . PRO A 1 85 ? 1.970 13.292 -7.165 1.00 82.25 85 PRO A O 1
ATOM 648 N N . GLU A 1 86 ? 2.026 13.138 -4.923 1.00 85.38 86 GLU A N 1
ATOM 649 C CA . GLU A 1 86 ? 3.423 12.701 -4.795 1.00 85.38 86 GLU A CA 1
ATOM 650 C C . GLU A 1 86 ? 3.604 11.174 -4.921 1.00 85.38 86 GLU A C 1
ATOM 652 O O . GLU A 1 86 ? 4.719 10.663 -4.839 1.00 85.38 86 GLU A O 1
ATOM 657 N N . GLY A 1 87 ? 2.517 10.416 -5.101 1.00 86.44 87 GLY A N 1
ATOM 658 C CA . GLY A 1 87 ? 2.562 8.958 -5.186 1.00 86.44 87 GLY A CA 1
ATOM 659 C C . GLY A 1 87 ? 3.032 8.288 -3.889 1.00 86.44 87 GLY A C 1
ATOM 660 O O . GLY A 1 87 ? 2.606 8.654 -2.793 1.00 86.44 87 GLY A O 1
ATOM 661 N N . ALA A 1 88 ? 3.867 7.256 -4.028 1.00 88.75 88 ALA A N 1
ATOM 662 C CA . ALA A 1 88 ? 4.471 6.520 -2.920 1.00 88.75 88 ALA A CA 1
ATOM 663 C C . ALA A 1 88 ? 5.997 6.573 -3.016 1.00 88.75 88 ALA A C 1
ATOM 665 O O . ALA A 1 88 ? 6.565 6.450 -4.101 1.00 88.75 88 ALA A O 1
ATOM 666 N N . VAL A 1 89 ? 6.654 6.704 -1.863 1.00 88.19 89 VAL A N 1
ATOM 667 C CA . VAL A 1 89 ? 8.113 6.648 -1.747 1.00 88.19 89 VAL A CA 1
ATOM 668 C C . VAL A 1 89 ? 8.500 5.315 -1.128 1.00 88.19 89 VAL A C 1
ATOM 670 O O . VAL A 1 89 ? 8.122 5.014 0.003 1.00 88.19 89 VAL A O 1
ATOM 673 N N . PHE A 1 90 ? 9.296 4.539 -1.855 1.00 87.62 90 PHE A N 1
ATOM 674 C CA . PHE A 1 90 ? 9.867 3.291 -1.366 1.00 87.62 90 PHE A CA 1
ATOM 675 C C . PHE A 1 90 ? 11.350 3.516 -1.079 1.00 87.62 90 PHE A C 1
ATOM 677 O O . PHE A 1 90 ? 12.130 3.793 -1.985 1.00 87.62 90 PHE A O 1
ATOM 684 N N . GLN A 1 91 ? 11.737 3.448 0.198 1.00 86.25 91 GLN A N 1
ATOM 685 C CA . GLN A 1 91 ? 13.135 3.642 0.614 1.00 86.25 91 GLN A CA 1
ATOM 686 C C . GLN A 1 91 ? 14.029 2.439 0.280 1.00 86.25 91 GLN A C 1
ATOM 688 O O . GLN A 1 91 ? 15.248 2.570 0.226 1.00 86.25 91 GLN A O 1
ATOM 693 N N . HIS A 1 92 ? 13.413 1.280 0.061 1.00 89.88 92 HIS A N 1
ATOM 694 C CA . HIS A 1 92 ? 14.075 0.013 -0.222 1.00 89.88 92 HIS A CA 1
ATOM 695 C C . HIS A 1 92 ? 13.479 -0.623 -1.482 1.00 89.88 92 HIS A C 1
ATOM 697 O O . HIS A 1 92 ? 12.650 -0.025 -2.172 1.00 89.88 92 HIS A O 1
ATOM 703 N N . SER A 1 93 ? 13.912 -1.844 -1.780 1.00 89.31 93 SER A N 1
ATOM 704 C CA . SER A 1 93 ? 13.431 -2.618 -2.916 1.00 89.31 93 SER A CA 1
ATOM 705 C C . SER A 1 93 ? 11.939 -2.925 -2.817 1.00 89.31 93 SER A C 1
ATOM 707 O O . SER A 1 93 ? 11.424 -3.252 -1.748 1.00 89.31 93 SER A O 1
ATOM 709 N N . VAL A 1 94 ? 11.268 -2.866 -3.965 1.00 89.94 94 VAL A N 1
ATOM 710 C CA . VAL A 1 94 ? 9.892 -3.328 -4.138 1.00 89.94 94 VAL A CA 1
ATOM 711 C C . VAL A 1 94 ? 9.925 -4.514 -5.087 1.00 89.94 94 VAL A C 1
ATOM 713 O O . VAL A 1 94 ? 10.376 -4.385 -6.225 1.00 89.94 94 VAL A O 1
ATOM 716 N N . GLU A 1 95 ? 9.448 -5.663 -4.623 1.00 90.00 95 GLU A N 1
ATOM 717 C CA . GLU A 1 95 ? 9.277 -6.844 -5.460 1.00 90.00 95 GLU A CA 1
ATOM 718 C C . GLU A 1 95 ? 7.847 -6.877 -6.004 1.00 90.00 95 GLU A C 1
ATOM 720 O O . GLU A 1 95 ? 6.879 -6.834 -5.245 1.00 90.00 95 GLU A O 1
ATOM 725 N N . VAL A 1 96 ? 7.707 -6.928 -7.330 1.00 90.44 96 VAL A N 1
ATOM 726 C CA . VAL A 1 96 ? 6.409 -7.059 -8.001 1.00 90.44 96 VAL A CA 1
ATOM 727 C C . VAL A 1 96 ? 6.495 -8.087 -9.127 1.00 90.44 96 VAL A C 1
ATOM 729 O O . VAL A 1 96 ? 7.481 -8.099 -9.863 1.00 90.44 96 VAL A O 1
ATOM 732 N N . PRO A 1 97 ? 5.454 -8.916 -9.329 1.00 88.38 97 PRO A N 1
ATOM 733 C CA . PRO A 1 97 ? 5.438 -9.889 -10.422 1.00 88.38 97 PRO A CA 1
ATOM 734 C C . PRO A 1 97 ? 5.317 -9.218 -11.796 1.00 88.38 97 PRO A C 1
ATOM 736 O O . PRO A 1 97 ? 5.772 -9.758 -12.802 1.00 88.38 97 PRO A O 1
ATOM 739 N N . GLN A 1 98 ? 4.681 -8.045 -11.854 1.00 90.50 98 GLN A N 1
ATOM 740 C CA . GLN A 1 98 ? 4.517 -7.270 -13.074 1.00 90.50 98 GLN A CA 1
ATOM 741 C C . GLN A 1 98 ? 4.463 -5.778 -12.749 1.00 90.50 98 GLN A C 1
ATOM 743 O O . GLN A 1 98 ? 3.671 -5.348 -11.910 1.00 90.50 98 GLN A O 1
ATOM 748 N N . LEU A 1 99 ? 5.245 -4.989 -13.484 1.00 91.44 99 LEU A N 1
ATOM 749 C CA . LEU A 1 99 ? 5.161 -3.534 -13.500 1.00 91.44 99 LEU A CA 1
ATOM 750 C C . LEU A 1 99 ? 4.527 -3.083 -14.823 1.00 91.44 99 LEU A C 1
ATOM 752 O O . LEU A 1 99 ? 5.021 -3.425 -15.895 1.00 91.44 99 LEU A O 1
ATOM 756 N N . ARG A 1 100 ? 3.413 -2.349 -14.754 1.00 90.31 100 ARG A N 1
ATOM 757 C CA . ARG A 1 100 ? 2.682 -1.838 -15.926 1.00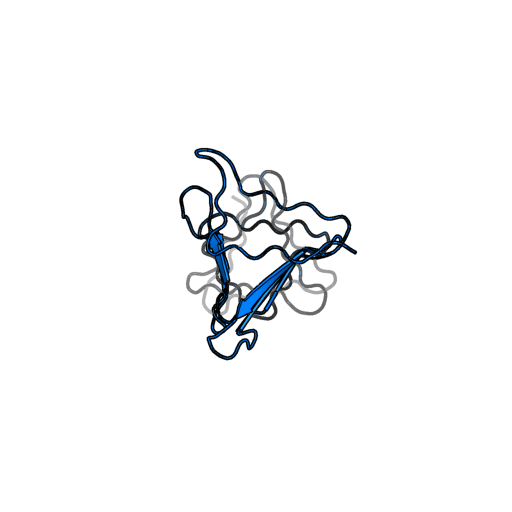 90.31 100 ARG A CA 1
ATOM 758 C C . ARG A 1 100 ? 2.014 -0.500 -15.622 1.00 90.31 100 ARG A C 1
ATOM 760 O O . ARG A 1 100 ? 1.664 -0.240 -14.473 1.00 90.31 100 ARG A O 1
ATOM 767 N N . SER A 1 101 ? 1.795 0.307 -16.653 1.00 87.62 101 SER A N 1
ATOM 768 C CA . SER A 1 101 ? 0.947 1.498 -16.587 1.00 87.62 101 SER A CA 1
ATOM 769 C C . SER A 1 101 ? -0.542 1.152 -16.712 1.00 87.62 101 SER A C 1
ATOM 771 O O . SER A 1 101 ? -0.930 0.005 -16.958 1.00 87.62 101 SER A O 1
ATOM 773 N N . GLU A 1 102 ? -1.398 2.158 -16.520 1.00 84.31 102 GLU A N 1
ATOM 774 C CA . GLU A 1 102 ? -2.814 2.071 -16.885 1.00 84.31 102 GLU A CA 1
ATOM 775 C C . GLU A 1 102 ? -2.984 2.046 -18.416 1.00 84.31 102 GLU A C 1
ATOM 777 O O . GLU A 1 102 ? -2.106 2.482 -19.163 1.00 84.31 102 GLU A O 1
ATOM 782 N N . LEU A 1 103 ? -4.134 1.557 -18.891 1.00 83.06 103 LEU A N 1
ATOM 783 C CA . LEU A 1 103 ? -4.456 1.553 -20.321 1.00 83.06 103 LEU A CA 1
ATOM 784 C C . LEU A 1 103 ? -4.344 2.968 -20.904 1.00 83.06 103 LEU A C 1
ATOM 786 O O . LEU A 1 103 ? -4.856 3.922 -20.319 1.00 83.06 103 LEU A O 1
ATOM 790 N N . PHE A 1 104 ? -3.700 3.073 -22.070 1.00 82.38 104 PHE A N 1
ATOM 791 C CA . PHE A 1 104 ? -3.464 4.334 -22.784 1.00 82.38 104 PHE A CA 1
ATOM 792 C C . PHE A 1 104 ? -2.624 5.367 -22.011 1.00 82.38 104 PHE A C 1
ATOM 794 O O . PHE A 1 104 ? -2.666 6.553 -22.331 1.00 82.38 104 PHE A O 1
ATOM 801 N N . LYS A 1 105 ? -1.862 4.934 -20.998 1.00 84.75 105 LYS A N 1
ATOM 802 C CA . LYS A 1 105 ? -0.863 5.755 -20.308 1.00 84.75 105 LYS A CA 1
ATOM 803 C C . LYS A 1 105 ? 0.520 5.138 -20.439 1.00 84.75 105 LYS A C 1
ATOM 805 O O . LYS A 1 105 ? 0.662 3.914 -20.454 1.00 84.75 105 LYS A O 1
ATOM 810 N N . ASP A 1 106 ? 1.538 5.984 -20.441 1.00 84.00 106 ASP A N 1
ATOM 811 C CA . ASP A 1 106 ? 2.924 5.534 -20.506 1.00 84.00 106 ASP A CA 1
ATOM 812 C C . ASP A 1 106 ? 3.384 4.963 -19.159 1.00 84.00 106 ASP A C 1
ATOM 814 O O . ASP A 1 106 ? 3.095 5.516 -18.093 1.00 84.00 106 ASP A O 1
ATOM 818 N N . LEU A 1 107 ? 4.138 3.860 -19.199 1.00 88.31 107 LEU A N 1
ATOM 819 C CA . LEU A 1 107 ? 4.949 3.429 -18.061 1.00 88.31 107 LEU A CA 1
ATOM 820 C C . LEU A 1 107 ? 6.249 4.229 -18.090 1.00 88.31 107 LEU A C 1
ATOM 822 O O . LEU A 1 107 ? 7.174 3.906 -18.831 1.00 88.31 107 LEU A O 1
ATOM 826 N N . LYS A 1 108 ? 6.305 5.287 -17.284 1.00 87.62 108 LYS A N 1
ATOM 827 C CA . LYS A 1 108 ? 7.461 6.178 -17.216 1.00 87.62 108 LYS A CA 1
ATOM 828 C C . LYS A 1 108 ? 8.402 5.744 -16.094 1.00 87.62 108 LYS A C 1
ATOM 830 O O . LYS A 1 108 ? 8.013 5.741 -14.929 1.00 87.62 108 LYS A O 1
ATOM 835 N N . LEU A 1 109 ? 9.639 5.400 -16.443 1.00 90.19 109 LEU A N 1
ATOM 836 C CA . LEU A 1 109 ? 10.718 5.152 -15.487 1.00 90.19 109 LEU A CA 1
ATOM 837 C C . LEU A 1 109 ? 11.743 6.283 -15.625 1.00 90.19 109 LEU A C 1
ATOM 839 O O . LEU A 1 109 ? 12.375 6.410 -16.670 1.00 90.19 109 LEU A O 1
ATOM 843 N N . GLU A 1 110 ? 11.898 7.119 -14.596 1.00 85.75 110 GLU A N 1
ATOM 844 C CA . GLU A 1 110 ? 12.803 8.277 -14.632 1.00 85.75 110 GLU A CA 1
ATOM 845 C C . GLU A 1 110 ? 13.817 8.237 -13.494 1.00 85.75 110 GLU A C 1
ATOM 847 O O . GLU A 1 110 ? 13.483 7.942 -12.349 1.00 85.75 110 GLU A O 1
ATOM 852 N N . CYS A 1 111 ? 15.057 8.616 -13.797 1.00 84.44 111 CYS A N 1
ATOM 853 C CA . CYS A 1 111 ? 16.067 8.908 -12.788 1.00 84.44 111 CYS A CA 1
ATOM 854 C C . CYS A 1 111 ? 16.748 10.245 -13.118 1.00 84.44 111 CYS A C 1
ATOM 856 O O . CYS A 1 111 ? 17.718 10.263 -13.875 1.00 84.44 111 CYS A O 1
ATOM 858 N N . PRO A 1 112 ? 16.261 11.375 -12.574 1.00 79.56 112 PRO A N 1
ATOM 859 C CA . PRO A 1 112 ? 16.793 12.695 -12.921 1.00 79.56 112 PRO A CA 1
ATOM 860 C C . PRO A 1 112 ? 18.225 12.950 -12.432 1.00 79.56 112 PRO A C 1
ATOM 862 O O . PRO A 1 112 ? 18.929 13.776 -13.004 1.00 79.56 112 PRO A O 1
ATOM 865 N N . THR A 1 113 ? 18.646 12.292 -11.346 1.00 82.62 113 THR A N 1
ATOM 866 C CA . THR A 1 113 ? 19.877 12.652 -10.618 1.00 82.62 113 THR A CA 1
ATOM 867 C C . THR A 1 113 ? 20.976 11.599 -10.656 1.00 82.62 113 THR A C 1
ATOM 869 O O . THR A 1 113 ? 22.114 11.914 -10.308 1.00 82.62 113 THR A O 1
ATOM 872 N N . ARG A 1 114 ? 20.669 10.350 -11.023 1.00 85.25 114 ARG A N 1
ATOM 873 C CA . ARG A 1 114 ? 21.636 9.243 -10.999 1.00 85.25 114 ARG A CA 1
ATOM 874 C C . ARG A 1 114 ? 21.514 8.386 -12.254 1.00 85.25 114 ARG A C 1
ATOM 876 O O . ARG A 1 114 ? 21.873 8.829 -13.336 1.00 85.25 114 ARG A O 1
ATOM 883 N N . SER A 1 115 ? 21.035 7.161 -12.111 1.00 85.62 115 SER A N 1
ATOM 884 C CA . SER A 1 115 ? 20.933 6.184 -13.182 1.00 85.62 115 SER A CA 1
ATOM 885 C C . SER A 1 115 ? 19.691 5.330 -12.983 1.00 85.62 115 SER A C 1
ATOM 887 O O . SER A 1 115 ? 19.360 4.964 -11.856 1.00 85.62 115 SER A O 1
ATOM 889 N N . LEU A 1 116 ? 19.050 4.972 -14.089 1.00 88.62 116 LEU A N 1
ATOM 890 C CA . LEU A 1 116 ? 18.093 3.878 -14.146 1.00 88.62 116 LEU A CA 1
ATOM 891 C C . LEU A 1 116 ? 18.835 2.654 -14.695 1.00 88.62 116 LEU A C 1
ATOM 893 O O . LEU A 1 116 ? 19.382 2.729 -15.795 1.00 88.62 116 LEU A O 1
ATOM 897 N N . SER A 1 117 ? 18.877 1.556 -13.940 1.00 88.19 117 SER A N 1
ATOM 898 C CA . SER A 1 117 ? 19.394 0.270 -14.417 1.00 88.19 117 SER A CA 1
ATOM 899 C C . SER A 1 117 ? 18.261 -0.744 -14.519 1.00 88.19 117 SER A C 1
ATOM 901 O O . SER A 1 117 ? 17.301 -0.718 -13.749 1.00 88.19 117 SER A O 1
ATOM 903 N N . MET A 1 118 ? 18.367 -1.623 -15.506 1.00 88.94 118 MET A N 1
ATOM 904 C CA . MET A 1 118 ? 17.558 -2.826 -15.619 1.00 88.94 118 MET A CA 1
ATOM 905 C C . MET A 1 118 ? 18.547 -3.978 -15.727 1.00 88.94 118 MET A C 1
ATOM 907 O O . MET A 1 118 ? 19.459 -3.919 -16.549 1.00 88.94 118 MET A O 1
ATOM 911 N N . ASP A 1 119 ? 18.362 -5.005 -14.907 1.00 87.69 119 ASP A N 1
ATOM 912 C CA . ASP A 1 119 ? 19.247 -6.160 -14.821 1.00 87.69 119 ASP A CA 1
ATOM 913 C C . ASP A 1 119 ? 18.381 -7.420 -14.901 1.00 87.69 119 ASP A C 1
ATOM 915 O O . ASP A 1 119 ? 17.443 -7.590 -14.122 1.00 87.69 119 ASP A O 1
ATOM 919 N N . ALA A 1 120 ? 18.650 -8.297 -15.871 1.00 85.44 120 ALA A N 1
ATOM 920 C CA . ALA A 1 120 ? 17.862 -9.510 -16.076 1.00 85.44 120 ALA A CA 1
ATOM 921 C C . ALA A 1 120 ? 18.765 -10.699 -16.452 1.00 85.44 120 ALA A C 1
ATOM 923 O O . ALA A 1 120 ? 19.490 -10.609 -17.445 1.00 85.44 120 ALA A O 1
ATOM 924 N N . PRO A 1 121 ? 18.681 -11.848 -15.747 1.00 82.44 121 PRO A N 1
ATOM 925 C CA . PRO A 1 121 ? 19.535 -13.012 -16.016 1.00 82.44 121 PRO A CA 1
ATOM 926 C C . PRO A 1 121 ? 19.410 -13.582 -17.434 1.00 82.44 121 PRO A C 1
ATOM 928 O O . PRO A 1 121 ? 20.357 -14.154 -17.959 1.00 82.44 121 PRO A O 1
ATOM 931 N N . LYS A 1 122 ? 18.229 -13.448 -18.051 1.00 83.12 122 LYS A N 1
ATOM 932 C CA . LYS A 1 122 ? 17.932 -13.937 -19.410 1.00 83.12 122 LYS A CA 1
ATOM 933 C C . LYS A 1 122 ? 17.942 -12.820 -20.462 1.00 83.12 122 LYS A C 1
ATOM 935 O O . LYS A 1 122 ? 17.444 -13.020 -21.566 1.00 83.12 122 LYS A O 1
ATOM 940 N N . GLY A 1 123 ? 18.477 -11.650 -20.114 1.00 82.00 123 GLY A N 1
ATOM 941 C CA . GLY A 1 123 ? 18.457 -10.460 -20.958 1.00 82.00 123 GLY A CA 1
ATOM 942 C C . GLY A 1 123 ? 17.160 -9.653 -20.854 1.00 82.00 123 GLY A C 1
ATOM 943 O O . GLY A 1 123 ? 16.162 -10.084 -20.272 1.00 82.00 123 GLY A O 1
ATOM 944 N N . ILE A 1 124 ? 17.198 -8.446 -21.417 1.00 86.38 124 ILE A N 1
ATOM 945 C CA . ILE A 1 124 ? 16.108 -7.464 -21.388 1.00 86.38 124 ILE A CA 1
ATOM 946 C C . ILE A 1 124 ? 15.558 -7.331 -22.799 1.00 86.38 124 ILE A C 1
ATOM 948 O O . ILE A 1 124 ? 16.312 -7.120 -23.744 1.00 86.38 124 ILE A O 1
ATOM 952 N N . HIS A 1 125 ? 14.239 -7.431 -22.932 1.00 85.88 125 HIS A N 1
ATOM 953 C CA . HIS A 1 125 ? 13.553 -7.267 -24.207 1.00 85.88 125 HIS A CA 1
ATOM 954 C C . HIS A 1 125 ? 12.732 -5.983 -24.164 1.00 85.88 125 HIS A C 1
ATOM 956 O O . HIS A 1 125 ? 11.739 -5.908 -23.442 1.00 85.88 125 HIS A O 1
ATOM 962 N N . ILE A 1 126 ? 13.133 -4.988 -24.951 1.00 87.12 126 ILE A N 1
ATOM 963 C CA . ILE A 1 126 ? 12.371 -3.753 -25.141 1.00 87.12 126 ILE A CA 1
ATOM 964 C C . ILE A 1 126 ? 11.605 -3.910 -26.452 1.00 87.12 126 ILE A C 1
ATOM 966 O O . ILE A 1 126 ? 12.211 -4.112 -27.500 1.00 87.12 126 ILE A O 1
ATOM 970 N N . LYS A 1 127 ? 10.272 -3.884 -26.391 1.00 82.62 127 LYS A N 1
ATOM 971 C CA . LYS A 1 127 ? 9.397 -4.052 -27.558 1.00 82.62 127 LYS A CA 1
ATOM 972 C C . LYS A 1 127 ? 8.358 -2.939 -27.582 1.00 82.62 127 LYS A C 1
ATOM 974 O O . LYS A 1 127 ? 7.746 -2.665 -26.552 1.00 82.62 127 LYS A O 1
ATOM 979 N N . ALA A 1 128 ? 8.111 -2.374 -28.759 1.00 82.44 128 ALA A N 1
ATOM 980 C CA . ALA A 1 128 ? 7.021 -1.435 -29.014 1.00 82.44 128 ALA A CA 1
ATOM 981 C C . ALA A 1 128 ? 6.119 -2.001 -30.128 1.00 82.44 128 ALA A C 1
ATOM 983 O O . ALA A 1 128 ? 6.302 -1.660 -31.290 1.00 82.44 128 ALA A O 1
ATOM 984 N N . PRO A 1 129 ? 5.157 -2.896 -29.811 1.00 79.06 129 PRO A N 1
ATOM 985 C CA . PRO A 1 129 ? 4.345 -3.579 -30.829 1.00 79.06 129 PRO A CA 1
ATOM 986 C C . PRO A 1 129 ? 3.499 -2.641 -31.700 1.00 79.06 129 PRO A C 1
ATOM 988 O O . PRO A 1 129 ? 3.093 -3.013 -32.794 1.00 79.06 129 PRO A O 1
ATOM 991 N N . ALA A 1 130 ? 3.192 -1.449 -31.188 1.00 78.62 130 ALA A N 1
ATOM 992 C CA . ALA A 1 130 ? 2.385 -0.437 -31.856 1.00 78.62 130 ALA A CA 1
ATOM 993 C C . ALA A 1 130 ? 3.005 0.956 -31.649 1.00 78.62 130 ALA A C 1
ATOM 995 O O . ALA A 1 130 ? 2.372 1.844 -31.080 1.00 78.62 130 ALA A O 1
ATOM 996 N N . GLY A 1 131 ? 4.271 1.130 -32.043 1.00 77.25 131 GLY A N 1
ATOM 997 C CA . GLY A 1 131 ? 4.975 2.409 -31.932 1.00 77.25 131 GLY A CA 1
ATOM 998 C C . GLY A 1 131 ? 6.459 2.318 -32.280 1.00 77.25 131 GLY A C 1
ATOM 999 O O . GLY A 1 131 ? 6.944 1.277 -32.715 1.00 77.25 131 GLY A O 1
ATOM 1000 N N . ASN A 1 132 ? 7.181 3.416 -32.074 1.00 81.75 132 ASN A N 1
ATOM 1001 C CA . ASN A 1 132 ? 8.632 3.491 -32.219 1.00 81.75 132 ASN A CA 1
ATOM 1002 C C . ASN A 1 132 ? 9.336 3.383 -30.857 1.00 81.75 132 ASN A C 1
ATOM 1004 O O . ASN A 1 132 ? 8.784 3.739 -29.817 1.00 81.75 132 ASN A O 1
ATOM 1008 N N . ILE A 1 133 ? 10.585 2.919 -30.876 1.00 85.19 133 ILE A N 1
ATOM 1009 C CA . ILE A 1 133 ? 11.517 3.072 -29.756 1.00 85.19 133 ILE A CA 1
ATOM 1010 C C . ILE A 1 133 ? 12.418 4.258 -30.102 1.00 85.19 133 ILE A C 1
ATOM 1012 O O . ILE A 1 133 ? 13.071 4.249 -31.142 1.00 85.19 133 ILE A O 1
ATOM 1016 N N . GLU A 1 134 ? 12.454 5.276 -29.246 1.00 86.25 134 GLU A N 1
ATOM 1017 C CA . GLU A 1 134 ? 13.314 6.449 -29.415 1.00 86.25 134 GLU A CA 1
ATOM 1018 C C . GLU A 1 134 ? 14.339 6.520 -28.280 1.00 86.25 134 GLU A C 1
ATOM 1020 O O . GLU A 1 134 ? 13.998 6.386 -27.105 1.00 86.25 134 GLU A O 1
ATOM 1025 N N . ALA A 1 135 ? 15.606 6.742 -28.633 1.00 87.19 135 ALA A N 1
ATOM 1026 C CA . ALA A 1 135 ? 16.684 6.986 -27.686 1.00 87.19 135 ALA A CA 1
ATOM 1027 C C . ALA A 1 135 ? 17.363 8.315 -28.029 1.00 87.19 135 ALA A C 1
ATOM 1029 O O . ALA A 1 135 ? 17.978 8.454 -29.085 1.00 87.19 135 ALA A O 1
ATOM 1030 N N . ALA A 1 136 ? 17.273 9.284 -27.120 1.00 88.38 136 ALA A N 1
ATOM 1031 C CA . ALA A 1 136 ? 17.882 10.600 -27.269 1.00 88.38 136 ALA A CA 1
ATOM 1032 C C . ALA A 1 136 ? 18.829 10.884 -26.096 1.00 88.38 136 ALA A C 1
ATOM 1034 O O . ALA A 1 136 ? 18.503 10.624 -24.938 1.00 88.38 136 ALA A O 1
ATOM 1035 N N . SER A 1 137 ? 20.005 11.445 -26.384 1.00 84.00 137 SER A N 1
ATOM 1036 C CA . SER A 1 137 ? 20.983 11.857 -25.373 1.00 84.00 137 SER A CA 1
ATOM 1037 C C . SER A 1 137 ? 21.577 13.208 -25.744 1.00 84.00 137 SER A C 1
ATOM 1039 O O . SER A 1 137 ? 21.880 13.464 -26.905 1.00 84.00 137 SER A O 1
ATOM 1041 N N . LYS A 1 138 ? 21.772 14.076 -24.743 1.00 86.81 138 LYS A N 1
ATOM 1042 C CA . LYS A 1 138 ? 22.574 15.303 -24.908 1.00 86.81 138 LYS A CA 1
ATOM 1043 C C . LYS A 1 138 ? 24.074 15.008 -24.984 1.00 86.81 138 LYS A C 1
ATOM 1045 O O . LYS A 1 138 ? 24.844 15.875 -25.381 1.00 86.81 138 LYS A O 1
ATOM 1050 N N . MET A 1 139 ? 24.480 13.828 -24.525 1.00 88.56 139 MET A N 1
ATOM 1051 C CA . MET A 1 139 ? 25.862 13.365 -24.514 1.00 88.56 139 MET A CA 1
ATOM 1052 C C . MET A 1 139 ? 25.953 12.100 -25.373 1.00 88.56 139 MET A C 1
ATOM 1054 O O . MET A 1 139 ? 25.432 12.057 -26.483 1.00 88.56 139 MET A O 1
ATOM 1058 N N . ASN A 1 140 ? 26.602 11.058 -24.863 1.00 88.75 140 ASN A N 1
ATOM 1059 C CA . ASN A 1 140 ? 26.808 9.820 -25.592 1.00 88.75 140 ASN A CA 1
ATOM 1060 C C . ASN A 1 140 ? 25.649 8.848 -25.355 1.00 88.75 140 ASN A C 1
ATOM 1062 O O . ASN A 1 140 ? 25.068 8.802 -24.268 1.00 88.75 140 ASN A O 1
ATOM 1066 N N . VAL A 1 141 ? 25.370 8.036 -26.370 1.00 89.50 141 VAL A N 1
ATOM 1067 C CA . VAL A 1 141 ? 24.662 6.761 -26.240 1.00 89.50 141 VAL A CA 1
ATOM 1068 C C . VAL A 1 141 ? 25.710 5.675 -26.455 1.00 89.50 141 VAL A C 1
ATOM 1070 O O . VAL A 1 141 ? 26.386 5.670 -27.480 1.00 89.50 141 VAL A O 1
ATOM 1073 N N . ILE A 1 142 ? 25.893 4.788 -25.476 1.00 88.44 142 ILE A N 1
ATOM 1074 C CA . ILE A 1 142 ? 26.856 3.685 -25.562 1.00 88.44 142 ILE A CA 1
ATOM 1075 C C . ILE A 1 142 ? 26.067 2.383 -25.575 1.00 88.44 142 ILE A C 1
ATOM 1077 O O . ILE A 1 142 ? 25.439 2.032 -24.579 1.00 88.44 142 ILE A O 1
ATOM 1081 N N . LEU A 1 143 ? 26.133 1.658 -26.689 1.00 88.25 143 LEU A N 1
ATOM 1082 C CA . LEU A 1 143 ? 25.614 0.300 -26.788 1.00 88.25 143 LEU A CA 1
ATOM 1083 C C . LEU A 1 143 ? 26.801 -0.664 -26.811 1.00 88.25 143 LEU A C 1
ATOM 1085 O O . LEU A 1 143 ? 27.659 -0.580 -27.688 1.00 88.25 143 LEU A O 1
ATOM 1089 N N . LYS A 1 144 ? 26.883 -1.549 -25.817 1.00 87.94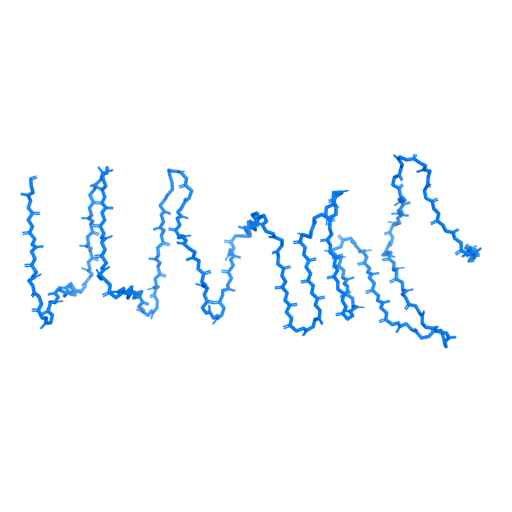 144 LYS A N 1
ATOM 1090 C CA . LYS A 1 144 ? 28.012 -2.465 -25.644 1.00 87.94 144 LYS A CA 1
ATOM 1091 C C . LYS A 1 144 ? 27.505 -3.871 -25.366 1.00 87.94 144 LYS A C 1
ATOM 1093 O O . LYS A 1 144 ? 26.713 -4.068 -24.451 1.00 87.94 144 LYS A O 1
ATOM 1098 N N . SER A 1 145 ? 28.033 -4.837 -26.108 1.00 85.31 145 SER A N 1
ATOM 10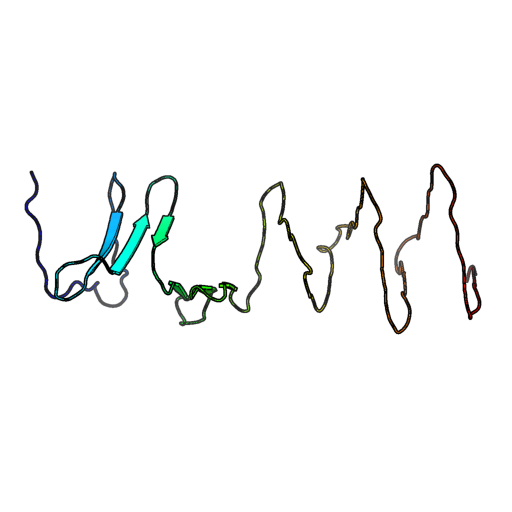99 C CA . SER A 1 145 ? 27.931 -6.257 -25.780 1.00 85.31 145 SER A CA 1
ATOM 1100 C C . SER A 1 145 ? 29.281 -6.754 -25.267 1.00 85.31 145 SER A C 1
ATOM 1102 O O . SER A 1 145 ? 30.315 -6.441 -25.858 1.00 85.31 145 SER A O 1
ATOM 1104 N N . SER A 1 146 ? 29.281 -7.481 -24.148 1.00 84.62 146 SER A N 1
ATOM 1105 C CA . SER A 1 146 ? 30.507 -8.026 -23.544 1.00 84.62 146 SER A CA 1
ATOM 1106 C C . SER A 1 146 ? 30.878 -9.405 -24.092 1.00 84.62 146 SER A C 1
ATOM 1108 O O . SER A 1 146 ? 32.060 -9.698 -24.230 1.00 84.62 146 SER A O 1
ATOM 1110 N N . GLU A 1 147 ? 29.884 -10.236 -24.409 1.00 84.88 147 GLU A N 1
ATOM 1111 C CA . GLU A 1 147 ? 30.085 -11.629 -24.851 1.00 84.88 147 GLU A CA 1
ATOM 1112 C C . GLU A 1 147 ? 29.304 -11.974 -26.127 1.00 84.88 147 GLU A C 1
ATOM 1114 O O . GLU A 1 147 ? 29.708 -12.853 -26.882 1.00 84.88 147 GLU A O 1
ATOM 1119 N N . GLY A 1 148 ? 28.180 -11.294 -26.375 1.00 81.56 148 GLY A N 1
ATOM 1120 C CA . GLY A 1 148 ? 27.262 -11.604 -27.471 1.00 81.56 148 GLY A CA 1
ATOM 1121 C C . GLY A 1 148 ? 27.358 -10.652 -28.662 1.00 81.56 148 GLY A C 1
ATOM 1122 O O . GLY A 1 148 ? 28.219 -9.771 -28.728 1.00 81.56 148 GLY A O 1
ATOM 1123 N N . LEU A 1 149 ? 26.406 -10.789 -29.579 1.00 82.06 149 LEU A N 1
ATOM 1124 C CA . LEU A 1 149 ? 26.251 -9.917 -30.738 1.00 82.06 149 LEU A CA 1
ATOM 1125 C C . LEU A 1 149 ? 25.332 -8.737 -30.399 1.00 82.06 149 LEU A C 1
ATOM 1127 O O . LEU A 1 149 ? 24.304 -8.910 -29.746 1.00 82.06 149 LEU A O 1
ATOM 1131 N N . LEU A 1 150 ? 25.684 -7.550 -30.886 1.00 84.12 150 LEU A N 1
ATOM 1132 C CA . LEU A 1 150 ? 24.754 -6.434 -30.974 1.00 84.12 150 LEU A CA 1
ATOM 1133 C C . LEU A 1 150 ? 24.186 -6.402 -32.394 1.00 84.12 150 LEU A C 1
ATOM 1135 O O . LEU A 1 150 ? 24.944 -6.246 -33.349 1.00 84.12 150 LEU A O 1
ATOM 1139 N N . VAL A 1 151 ? 22.869 -6.560 -32.515 1.00 83.31 151 VAL A N 1
ATOM 1140 C CA . VAL A 1 151 ? 22.141 -6.488 -33.787 1.00 83.31 151 VAL A CA 1
ATOM 1141 C C . VAL A 1 151 ? 21.212 -5.291 -33.731 1.00 83.31 151 VAL A C 1
ATOM 1143 O O . VAL A 1 151 ? 20.410 -5.175 -32.807 1.00 83.31 151 VAL A O 1
ATOM 1146 N N . LEU A 1 152 ? 21.344 -4.408 -34.712 1.00 84.88 152 LEU A N 1
ATOM 1147 C CA . LEU A 1 152 ? 20.370 -3.370 -35.013 1.00 84.88 152 LEU A CA 1
ATOM 1148 C C . LEU A 1 152 ? 19.905 -3.671 -36.425 1.00 84.88 152 LEU A C 1
ATOM 1150 O O . LEU A 1 152 ? 20.713 -3.612 -37.350 1.00 84.88 152 LEU A O 1
ATOM 1154 N N . ASP A 1 153 ? 18.649 -4.060 -36.543 1.00 73.94 153 ASP A N 1
ATOM 1155 C CA . ASP A 1 153 ? 18.048 -4.421 -37.814 1.00 73.94 153 ASP A CA 1
ATOM 1156 C C . ASP A 1 153 ? 16.696 -3.728 -37.942 1.00 73.94 153 ASP A C 1
ATOM 1158 O O . ASP A 1 153 ? 16.050 -3.387 -36.945 1.00 73.94 153 ASP A O 1
ATOM 1162 N N . ASP A 1 154 ? 16.336 -3.491 -39.186 1.00 67.44 154 ASP A N 1
ATOM 1163 C CA . ASP A 1 154 ? 15.080 -2.939 -39.661 1.00 67.44 154 ASP A CA 1
ATOM 1164 C C . ASP A 1 154 ? 14.419 -4.101 -40.411 1.00 67.44 154 ASP A C 1
ATOM 1166 O O . ASP A 1 154 ? 14.899 -4.477 -41.480 1.00 67.44 154 ASP A O 1
ATOM 1170 N N . GLU A 1 155 ? 13.428 -4.754 -39.790 1.00 55.62 155 GLU A N 1
ATOM 1171 C CA . GLU A 1 155 ? 12.608 -5.753 -40.497 1.00 55.62 155 GLU A CA 1
ATOM 1172 C C . GLU A 1 155 ? 11.622 -5.079 -41.458 1.00 55.62 155 GLU A C 1
ATOM 1174 O O . GLU A 1 155 ? 10.835 -4.222 -40.988 1.00 55.62 155 GLU A O 1
#

Foldseek 3Di:
DDDDDDDPDDDDPPPDDDDDDDPAKDKDFDADPVRDTAWIWIDGPPDTDTDHQKDFDADPVRFTQWIDRPVDIDGGPDDDDADDPVGDDDPDDDDDPDDDDDPPDDPDDDDPDDDDDDDDPVDDDDDDPPDDDDDDDPDDDDDDDDPDDDDDDDD

Organism: NCBI:txid704102

InterPro domains:
  IPR006875 Sarcoglycan complex subunit protein [PF04790] (1-153)
  IPR039972 Sarcoglycan gamma/delta/zeta [PTHR12939] (1-154)

Sequence (155 aa):
FLFPVYAEEIHSREDSSLVVSSSENVFLNARNEKGNVTGRTSVGPKEAQGHTPNLLISSQNDNMLFSADGEQTVIGPDKLRVTGPEGAVFQHSVEVPQLRSELFKDLKLECPTRSLSMDAPKGIHIKAPAGNIEAASKMNVILKSSEGLLVLDDE

Secondary structure (DSSP, 8-state):
-PPPP--S---PPTT-------SS-EEEEEE-TTS-EEEEEEE-SS-EEEE-S-EEEE-TTS-EEEEE-SS-EEE-SS-----STT----SS----S---PPTTS------SSS------TT------TTS------SS------SSS-------

pLDDT: mean 87.54, std 6.03, range [55.06, 95.56]